Protein AF-A0A2H0IB34-F1 (afdb_monomer_lite)

Foldseek 3Di:
DDDPPPPPVPPPCPPCPDPLLVVQCVVQPDVVSLVVLLVLQVLQVVCVVVVHALVVSLVVVVVVCVVVVHPCSLNVDRSVVSQVSSQVVVVVGPSDDPPDDRDDHD

Sequence (106 aa):
MTGITMNKIERNSTIKISPGLKGLESYTGHDTFVYVLRSLYSLVFKSKELGENKLQLQRRIRNFEEKNNLPGFLSAASIDELLEELEDAQYFYPIRRREVNFPTFH

pLDDT: mean 79.25, std 18.53, range [35.0, 95.19]

Secondary structure (DSSP, 8-state):
------------------HHHHHHHHHH-HHHHHHHHHHHHHHHHHHHHTT--HHHHHHHHHHHHHHTT--SHHHHS-HHHHHHHHHHHHHHS-SS-TTPPPPP--

Radius of gyration: 16.03 Å; chains: 1; bounding box: 30×52×38 Å

Structure (mmCIF, N/CA/C/O backbone):
data_AF-A0A2H0IB34-F1
#
_entry.id   AF-A0A2H0IB34-F1
#
loop_
_atom_site.group_PDB
_atom_site.id
_atom_site.type_symbol
_atom_site.label_atom_id
_atom_site.label_alt_id
_atom_site.label_comp_id
_atom_site.label_asym_id
_atom_site.label_entity_id
_atom_site.label_seq_id
_atom_site.pdbx_PDB_ins_code
_atom_site.Cartn_x
_atom_site.Cartn_y
_atom_site.Cartn_z
_atom_site.occupancy
_atom_site.B_iso_or_equiv
_atom_site.auth_seq_id
_atom_site.auth_comp_id
_atom_site.auth_asym_id
_atom_site.auth_atom_id
_atom_site.pdbx_PDB_model_num
ATOM 1 N N . MET A 1 1 ? -18.763 39.866 -25.492 1.00 39.47 1 MET A N 1
ATOM 2 C CA . MET A 1 1 ? -18.554 38.404 -25.561 1.00 39.47 1 MET A CA 1
ATOM 3 C C . MET A 1 1 ? -17.259 38.085 -24.835 1.00 39.47 1 MET A C 1
ATOM 5 O O . MET A 1 1 ? -16.189 38.252 -25.399 1.00 39.47 1 MET A O 1
ATOM 9 N N . THR A 1 2 ? -17.341 37.747 -23.552 1.00 36.88 2 THR A N 1
ATOM 10 C CA . THR A 1 2 ? -16.189 37.340 -22.740 1.00 36.88 2 THR A CA 1
ATOM 11 C C . THR A 1 2 ? -15.914 35.863 -23.002 1.00 36.88 2 THR A C 1
ATOM 13 O O . THR A 1 2 ? -16.676 34.995 -22.584 1.00 36.88 2 THR A O 1
ATOM 16 N N . GLY A 1 3 ? -14.851 35.589 -23.760 1.00 37.91 3 GLY A N 1
ATOM 17 C CA . GLY A 1 3 ? -14.317 34.244 -23.929 1.00 37.91 3 GLY A CA 1
ATOM 18 C C . GLY A 1 3 ? -13.754 33.773 -22.596 1.00 37.91 3 GLY A C 1
ATOM 19 O O . GLY A 1 3 ? -12.827 34.375 -22.063 1.00 37.91 3 GLY A O 1
ATOM 20 N N . ILE A 1 4 ? -14.362 32.735 -22.034 1.00 46.22 4 ILE A N 1
ATOM 21 C CA . ILE A 1 4 ? -13.876 32.076 -20.830 1.00 46.22 4 ILE A CA 1
ATOM 22 C C . ILE A 1 4 ? -12.542 31.428 -21.194 1.00 46.22 4 ILE A C 1
ATOM 24 O O . ILE A 1 4 ? -12.492 30.470 -21.966 1.00 46.22 4 ILE A O 1
ATOM 28 N N . THR A 1 5 ? -11.459 31.984 -20.658 1.00 39.28 5 THR A N 1
ATOM 29 C CA . THR A 1 5 ? -10.129 31.389 -20.688 1.00 39.28 5 THR A CA 1
ATOM 30 C C . THR A 1 5 ? -10.225 30.014 -20.040 1.00 39.28 5 THR A C 1
ATOM 32 O O . THR A 1 5 ? -10.479 29.895 -18.842 1.00 39.28 5 THR A O 1
ATOM 35 N N . MET A 1 6 ? -10.064 28.961 -20.843 1.00 40.12 6 MET A N 1
ATOM 36 C CA . MET A 1 6 ? -9.820 27.617 -20.339 1.00 40.12 6 MET A CA 1
ATOM 37 C C . MET A 1 6 ? -8.571 27.685 -19.462 1.00 40.12 6 MET A C 1
ATOM 39 O O . MET A 1 6 ? -7.455 27.761 -19.975 1.00 40.12 6 MET A O 1
ATOM 43 N N . ASN A 1 7 ? -8.755 27.646 -18.142 1.00 36.44 7 ASN A N 1
ATOM 44 C CA . ASN A 1 7 ? -7.698 27.247 -17.226 1.00 36.44 7 ASN A CA 1
ATOM 45 C C . ASN A 1 7 ? -7.368 25.793 -17.559 1.00 36.44 7 ASN A C 1
ATOM 47 O O . ASN A 1 7 ? -7.954 24.849 -17.028 1.00 36.44 7 ASN A O 1
ATOM 51 N N . LYS A 1 8 ? -6.447 25.625 -18.506 1.00 38.22 8 LYS A N 1
ATOM 52 C CA . LYS A 1 8 ? -5.694 24.402 -18.704 1.00 38.22 8 LYS A CA 1
ATOM 53 C C . LYS A 1 8 ? -4.914 24.250 -17.407 1.00 38.22 8 LYS A C 1
ATOM 55 O O . LYS A 1 8 ? -3.898 24.905 -17.208 1.00 38.22 8 LYS A O 1
ATOM 60 N N . ILE A 1 9 ? -5.465 23.482 -16.470 1.00 43.00 9 ILE A N 1
ATOM 61 C CA . ILE A 1 9 ? -4.715 23.021 -15.310 1.00 43.00 9 ILE A CA 1
ATOM 62 C C . ILE A 1 9 ? -3.607 22.163 -15.916 1.00 43.00 9 ILE A C 1
ATOM 64 O O . ILE A 1 9 ? -3.804 20.985 -16.209 1.00 43.00 9 ILE A O 1
ATOM 68 N N . GLU A 1 10 ? -2.469 22.792 -16.199 1.00 35.25 10 GLU A N 1
ATOM 69 C CA . GLU A 1 10 ? -1.202 22.130 -16.441 1.00 35.25 10 GLU A CA 1
ATOM 70 C C . GLU A 1 10 ? -0.858 21.412 -15.141 1.00 35.25 10 GLU A C 1
ATOM 72 O O . GLU A 1 10 ? -0.130 21.908 -14.284 1.00 35.25 10 GLU A O 1
ATOM 77 N N . ARG A 1 11 ? -1.442 20.224 -14.961 1.00 41.56 11 ARG A N 1
ATOM 78 C CA . ARG A 1 11 ? -0.901 19.227 -14.052 1.00 41.56 11 ARG A CA 1
ATOM 79 C C . ARG A 1 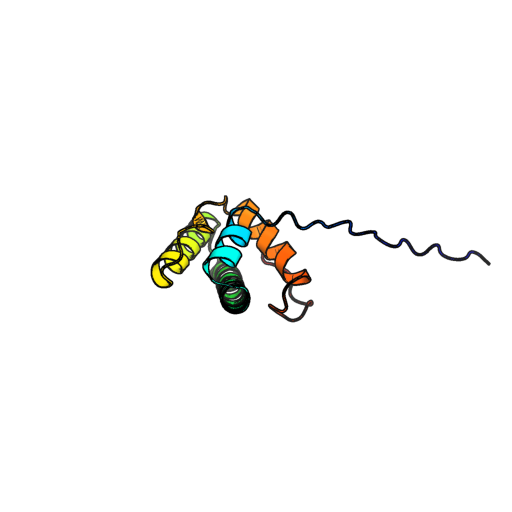11 ? 0.434 18.801 -14.653 1.00 41.56 11 ARG A C 1
ATOM 81 O O . ARG A 1 11 ? 0.534 17.779 -15.322 1.00 41.56 11 ARG A O 1
ATOM 88 N N . ASN A 1 12 ? 1.466 19.595 -14.384 1.00 35.00 12 ASN A N 1
ATOM 89 C CA . ASN A 1 12 ? 2.858 19.160 -14.323 1.00 35.00 12 ASN A CA 1
ATOM 90 C C . ASN A 1 12 ? 3.014 18.182 -13.142 1.00 35.00 12 ASN A C 1
ATOM 92 O O . ASN A 1 12 ? 3.820 18.368 -12.236 1.00 35.00 12 ASN A O 1
ATOM 96 N N . SER A 1 13 ? 2.177 17.146 -13.107 1.00 37.19 13 SER A N 1
ATOM 97 C CA . SER A 1 13 ? 2.251 16.056 -12.152 1.00 37.19 13 SER A CA 1
ATOM 98 C C . SER A 1 13 ? 3.291 15.086 -12.682 1.00 37.19 13 SER A C 1
ATOM 100 O O . SER A 1 13 ? 2.966 14.018 -13.198 1.00 37.19 13 SER A O 1
ATOM 102 N N . THR A 1 14 ? 4.561 15.484 -12.587 1.00 43.22 14 THR A N 1
ATOM 103 C CA . THR A 1 14 ? 5.638 14.509 -12.454 1.00 43.22 14 THR A CA 1
ATOM 104 C C . THR A 1 14 ? 5.337 13.795 -11.151 1.00 43.22 14 THR A C 1
ATOM 106 O O . THR A 1 14 ? 5.656 14.296 -10.075 1.00 43.22 14 THR A O 1
ATOM 109 N N . ILE A 1 15 ? 4.592 12.698 -11.254 1.00 50.31 15 ILE A N 1
ATOM 110 C CA . ILE A 1 15 ? 4.214 11.861 -10.124 1.00 50.31 15 ILE A CA 1
ATOM 111 C C . ILE A 1 15 ? 5.513 11.551 -9.410 1.00 50.31 15 ILE A C 1
ATOM 113 O O . ILE A 1 15 ? 6.412 10.919 -9.977 1.00 50.31 15 ILE A O 1
ATOM 117 N N . LYS A 1 16 ? 5.644 12.043 -8.186 1.00 54.03 16 LYS A N 1
ATOM 118 C CA . LYS A 1 16 ? 6.725 11.609 -7.322 1.00 54.03 16 LYS A CA 1
ATOM 119 C C . LYS A 1 16 ? 6.315 10.237 -6.813 1.00 54.03 16 LYS A C 1
ATOM 121 O O . LYS A 1 16 ? 5.799 10.110 -5.720 1.00 54.03 16 LYS A O 1
ATOM 126 N N . ILE A 1 17 ? 6.478 9.224 -7.659 1.00 56.22 17 ILE A N 1
ATOM 127 C CA . ILE A 1 17 ? 6.372 7.833 -7.232 1.00 56.22 17 ILE A CA 1
ATOM 128 C C . ILE A 1 17 ? 7.515 7.634 -6.232 1.00 56.22 17 ILE A C 1
ATOM 130 O O . ILE A 1 17 ? 8.674 7.864 -6.614 1.00 56.22 17 ILE A O 1
ATOM 134 N N . SER A 1 18 ? 7.225 7.259 -4.978 1.00 64.44 18 SER A N 1
ATOM 135 C CA . SER A 1 18 ? 8.276 6.996 -3.991 1.00 64.44 18 SER A CA 1
ATOM 136 C C . SER A 1 18 ? 9.287 6.011 -4.560 1.00 64.44 18 SER A C 1
ATOM 138 O O . SER A 1 18 ? 8.975 5.172 -5.420 1.00 64.44 18 SER A O 1
ATOM 140 N N . PRO A 1 19 ? 10.499 6.008 -3.988 1.00 70.81 19 PRO A N 1
ATOM 141 C CA . PRO A 1 19 ? 11.405 4.883 -4.137 1.00 70.81 19 PRO A CA 1
ATOM 142 C C . PRO A 1 19 ? 10.725 3.520 -3.901 1.00 70.81 19 PRO A C 1
ATOM 144 O O . PRO A 1 19 ? 11.113 2.552 -4.547 1.00 70.81 19 PRO A O 1
ATOM 147 N N . GLY A 1 20 ? 9.701 3.445 -3.036 1.00 77.62 20 GLY A N 1
ATOM 148 C CA . GLY A 1 20 ? 8.966 2.222 -2.713 1.00 77.62 20 GLY A CA 1
ATOM 149 C C . GLY A 1 20 ? 8.170 1.664 -3.896 1.00 77.62 20 GLY A C 1
ATOM 150 O O . GLY A 1 20 ? 8.457 0.566 -4.374 1.00 77.62 20 GLY A O 1
ATOM 151 N N . LEU A 1 21 ? 7.205 2.423 -4.427 1.00 83.81 21 LEU A N 1
ATOM 152 C CA . LEU A 1 21 ? 6.405 1.967 -5.574 1.00 83.81 21 LEU A CA 1
ATOM 153 C C . LEU A 1 21 ? 7.257 1.782 -6.838 1.00 83.81 21 LEU A C 1
ATOM 155 O O . LEU A 1 21 ? 7.077 0.802 -7.560 1.00 83.81 21 LEU A O 1
ATOM 159 N N . LYS A 1 22 ? 8.240 2.660 -7.073 1.00 83.19 22 LYS A N 1
ATOM 160 C CA . LYS A 1 22 ? 9.159 2.542 -8.215 1.00 83.19 22 LYS A CA 1
ATOM 161 C C . LYS A 1 22 ? 10.084 1.327 -8.093 1.00 83.19 22 LYS A C 1
ATOM 163 O O . LYS A 1 22 ? 10.346 0.642 -9.085 1.00 83.19 22 LYS A O 1
ATOM 168 N N . GLY A 1 23 ? 10.584 1.057 -6.887 1.00 84.56 23 GLY A N 1
ATOM 169 C CA . GLY A 1 23 ? 11.385 -0.129 -6.588 1.00 84.56 23 GLY A CA 1
ATOM 170 C C . GLY A 1 23 ? 10.581 -1.407 -6.806 1.00 84.56 23 GLY A C 1
ATOM 171 O O . GLY A 1 23 ? 11.063 -2.341 -7.445 1.00 84.56 23 GLY A O 1
ATOM 172 N N . LEU A 1 24 ? 9.320 -1.409 -6.368 1.00 88.62 24 LEU A N 1
ATOM 173 C CA . LEU A 1 24 ? 8.407 -2.528 -6.566 1.00 88.62 24 LEU A CA 1
ATOM 174 C C . LEU A 1 24 ? 8.092 -2.780 -8.044 1.00 88.62 24 LEU A C 1
ATOM 176 O O . LEU A 1 24 ? 8.143 -3.933 -8.478 1.00 88.62 24 LEU A O 1
ATOM 180 N N . GLU A 1 25 ? 7.801 -1.735 -8.821 1.00 89.75 25 GLU A N 1
ATOM 181 C CA . GLU A 1 25 ? 7.578 -1.865 -10.266 1.00 89.75 25 GLU A CA 1
ATOM 182 C C . GLU A 1 25 ? 8.819 -2.427 -10.968 1.00 89.75 25 GLU A C 1
ATOM 184 O O . GLU A 1 25 ? 8.719 -3.372 -11.749 1.00 89.75 25 GLU A O 1
ATOM 189 N N . SER A 1 26 ? 10.003 -1.914 -10.621 1.00 89.06 26 SER A N 1
ATOM 190 C CA . SER A 1 26 ? 11.275 -2.377 -11.190 1.00 89.06 26 S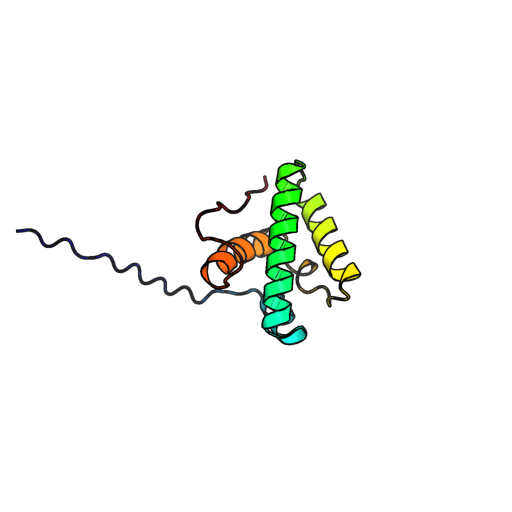ER A CA 1
ATOM 191 C C . SER A 1 26 ? 11.571 -3.844 -10.854 1.00 89.06 26 SER A C 1
ATOM 193 O O . SER A 1 26 ? 12.150 -4.555 -11.670 1.00 89.06 26 SER A O 1
ATOM 195 N N . TYR A 1 27 ? 11.179 -4.302 -9.661 1.00 92.12 27 TYR A N 1
ATOM 196 C CA . TYR A 1 27 ? 11.398 -5.676 -9.202 1.00 92.12 27 TYR A CA 1
ATOM 197 C C . TYR A 1 27 ? 10.398 -6.677 -9.792 1.00 92.12 27 TYR A C 1
ATOM 199 O O . TYR A 1 27 ? 10.778 -7.786 -10.156 1.00 92.12 27 TYR A O 1
ATOM 207 N N . THR A 1 28 ? 9.120 -6.304 -9.877 1.00 90.50 28 THR A N 1
ATOM 208 C CA . THR A 1 28 ? 8.036 -7.228 -10.261 1.00 90.50 28 THR A CA 1
ATOM 209 C C . THR A 1 28 ? 7.660 -7.176 -11.744 1.00 90.50 28 THR A C 1
ATOM 211 O O . THR A 1 28 ? 7.014 -8.102 -12.243 1.00 90.50 28 THR A O 1
ATOM 214 N N . GLY A 1 29 ? 8.062 -6.119 -12.454 1.00 91.81 29 GLY A N 1
ATOM 215 C CA . GLY A 1 29 ? 7.590 -5.816 -13.802 1.00 91.81 29 GLY A CA 1
ATOM 216 C C . GLY A 1 29 ? 6.188 -5.196 -13.805 1.00 91.81 29 GLY A C 1
ATOM 217 O O . GLY A 1 29 ? 5.401 -5.373 -12.874 1.00 91.81 29 GLY A O 1
ATOM 218 N N . HIS A 1 30 ? 5.864 -4.468 -14.876 1.00 88.19 30 HIS A N 1
ATOM 219 C CA . HIS A 1 30 ? 4.676 -3.609 -14.938 1.00 88.19 30 HIS A CA 1
ATOM 220 C C . HIS A 1 30 ? 3.344 -4.349 -14.704 1.00 88.19 30 HIS A C 1
ATOM 222 O O . HIS A 1 30 ? 2.527 -3.907 -13.899 1.00 88.19 30 HIS A O 1
ATOM 228 N N . ASP A 1 31 ? 3.116 -5.496 -15.350 1.00 88.06 31 ASP A N 1
ATOM 229 C CA . ASP A 1 31 ? 1.841 -6.222 -15.226 1.00 88.06 31 ASP A CA 1
ATOM 230 C C . ASP A 1 31 ? 1.602 -6.732 -13.796 1.00 88.06 31 ASP A C 1
ATOM 232 O O . ASP A 1 31 ? 0.518 -6.565 -13.224 1.00 88.06 31 ASP A O 1
ATOM 236 N N . THR A 1 32 ? 2.642 -7.307 -13.187 1.00 90.69 32 THR A N 1
ATOM 237 C CA . THR A 1 32 ? 2.616 -7.762 -11.792 1.00 90.69 32 THR A CA 1
ATOM 238 C C . THR A 1 32 ? 2.434 -6.584 -10.845 1.00 90.69 32 THR A C 1
ATOM 240 O O . THR A 1 32 ? 1.646 -6.661 -9.903 1.00 90.69 32 THR A O 1
ATOM 243 N N . PHE A 1 33 ? 3.105 -5.467 -11.113 1.00 91.12 33 PHE A N 1
ATOM 244 C CA . PHE A 1 33 ? 2.973 -4.242 -10.339 1.00 91.12 33 PHE A CA 1
ATOM 245 C C . PHE A 1 33 ? 1.533 -3.716 -10.336 1.00 91.12 33 PHE A C 1
ATOM 247 O O . PHE A 1 33 ? 0.983 -3.438 -9.268 1.00 91.12 33 PHE A O 1
ATOM 254 N N . VAL A 1 34 ? 0.865 -3.677 -11.493 1.00 89.19 34 VAL A N 1
ATOM 255 C CA . VAL A 1 34 ? -0.555 -3.294 -11.584 1.00 89.19 34 VAL A CA 1
ATOM 256 C C . VAL A 1 34 ? -1.442 -4.243 -10.767 1.00 89.19 34 VAL A C 1
ATOM 258 O O . VAL A 1 34 ? -2.382 -3.794 -10.102 1.00 89.19 34 VAL A O 1
ATOM 261 N N . TYR A 1 35 ? -1.151 -5.548 -10.758 1.00 89.69 35 TYR A N 1
ATOM 262 C CA . TYR A 1 35 ? -1.861 -6.512 -9.907 1.00 89.69 35 TYR A CA 1
ATOM 263 C C . TYR A 1 35 ? -1.631 -6.261 -8.407 1.00 89.69 35 TYR A C 1
ATOM 265 O O . TYR A 1 35 ? -2.580 -6.304 -7.612 1.00 89.69 35 TYR A O 1
ATOM 273 N N . VAL A 1 36 ? -0.392 -5.953 -8.013 1.00 90.94 36 VAL A N 1
ATOM 274 C CA . VAL A 1 36 ? -0.058 -5.597 -6.630 1.00 90.94 36 VAL A CA 1
ATOM 275 C C . VAL A 1 36 ? -0.799 -4.329 -6.213 1.00 90.94 36 VAL A C 1
ATOM 277 O O . VAL A 1 36 ? -1.451 -4.338 -5.169 1.00 90.94 36 VAL A O 1
ATOM 280 N N . LEU A 1 37 ? -0.813 -3.286 -7.047 1.00 90.69 37 LEU A N 1
ATOM 281 C CA . LEU A 1 37 ? -1.583 -2.069 -6.786 1.00 90.69 37 LEU A CA 1
ATOM 282 C C . LEU A 1 37 ? -3.069 -2.381 -6.581 1.00 90.69 37 LEU A C 1
ATOM 284 O O . LEU A 1 37 ? -3.644 -1.994 -5.568 1.00 90.69 37 LEU A O 1
ATOM 288 N N . ARG A 1 38 ? -3.702 -3.165 -7.461 1.00 89.31 38 ARG A N 1
ATOM 289 C CA . ARG A 1 38 ? -5.112 -3.576 -7.280 1.00 89.31 38 ARG A CA 1
ATOM 290 C C . ARG A 1 38 ? -5.355 -4.264 -5.936 1.00 89.31 38 ARG A C 1
ATOM 292 O O . ARG A 1 38 ? -6.361 -3.988 -5.272 1.00 89.31 38 ARG A O 1
ATOM 299 N N . SER A 1 39 ? -4.427 -5.124 -5.524 1.00 91.75 39 SER A N 1
ATOM 300 C CA . SER A 1 39 ? -4.483 -5.827 -4.241 1.00 91.75 39 SER A CA 1
ATOM 301 C C . SER A 1 39 ? -4.339 -4.870 -3.057 1.00 91.75 39 SER A C 1
ATOM 303 O O . SER A 1 39 ? -5.131 -4.949 -2.116 1.00 91.75 39 SER A O 1
ATOM 305 N N . LEU A 1 40 ? -3.405 -3.917 -3.129 1.00 91.19 40 LEU A N 1
ATOM 306 C CA . LEU A 1 40 ? -3.209 -2.888 -2.105 1.00 91.19 40 LEU A CA 1
ATOM 307 C C . LEU A 1 40 ? -4.437 -2.001 -1.950 1.00 91.19 40 LEU A C 1
ATOM 309 O O . LEU A 1 40 ? -4.895 -1.799 -0.832 1.00 91.19 40 LEU A O 1
ATOM 313 N N . TYR A 1 41 ? -5.050 -1.555 -3.046 1.00 90.56 41 TYR A N 1
ATOM 314 C CA . TYR A 1 41 ? -6.300 -0.797 -2.963 1.00 90.56 41 TYR A CA 1
ATOM 315 C C . TYR A 1 41 ? -7.398 -1.624 -2.312 1.00 90.56 41 TYR A C 1
ATOM 317 O O . TYR A 1 41 ? -8.090 -1.146 -1.419 1.00 90.56 41 TYR A O 1
ATOM 325 N N . SER A 1 42 ? -7.576 -2.887 -2.715 1.00 90.44 42 SER A N 1
ATOM 326 C CA . SER A 1 42 ? -8.556 -3.738 -2.035 1.00 90.44 42 SER A CA 1
ATOM 327 C C . SER A 1 42 ? -8.265 -3.866 -0.541 1.00 90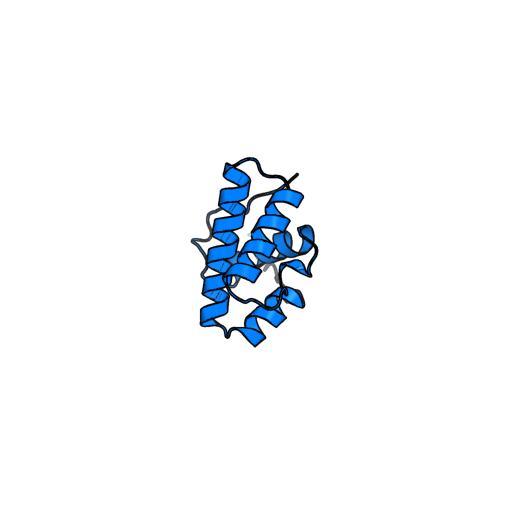.44 42 SER A C 1
ATOM 329 O O . SER A 1 42 ? -9.215 -3.946 0.236 1.00 90.44 42 SER A O 1
ATOM 331 N N . LEU A 1 43 ? -6.995 -3.914 -0.145 1.00 93.44 43 LEU A N 1
ATOM 332 C CA . LEU A 1 43 ? -6.581 -4.013 1.247 1.00 93.44 43 LEU A CA 1
ATOM 333 C C . LEU A 1 43 ? -6.905 -2.724 2.010 1.00 93.44 43 LEU A C 1
ATOM 335 O O . LEU A 1 43 ? -7.574 -2.810 3.034 1.00 93.44 43 LEU A O 1
ATOM 339 N N . VAL A 1 44 ? -6.531 -1.557 1.480 1.00 93.50 44 VAL A N 1
ATOM 340 C CA . VAL A 1 44 ? -6.801 -0.237 2.078 1.00 93.50 44 VAL A CA 1
ATOM 341 C C . VAL A 1 44 ? -8.303 -0.015 2.276 1.00 93.50 44 VAL A C 1
ATOM 343 O O . VAL A 1 44 ? -8.741 0.333 3.370 1.00 93.50 44 VAL A O 1
ATOM 346 N N . PHE A 1 45 ? -9.119 -0.288 1.253 1.00 91.75 45 PHE A N 1
ATOM 347 C CA . PHE A 1 45 ? -10.575 -0.140 1.352 1.00 91.75 45 PHE A CA 1
ATOM 348 C C . PHE A 1 45 ? -11.182 -1.076 2.406 1.00 91.75 45 PHE A C 1
ATOM 350 O O . PHE A 1 45 ? -11.949 -0.622 3.250 1.00 91.75 45 PHE A O 1
ATOM 357 N N . LYS A 1 46 ? -10.779 -2.354 2.426 1.00 93.62 46 LYS A N 1
ATOM 358 C CA . LYS A 1 46 ? -11.242 -3.309 3.446 1.00 93.62 46 LYS A CA 1
ATOM 359 C C . LYS A 1 46 ? -10.822 -2.898 4.855 1.00 93.62 46 LYS A C 1
ATOM 361 O O . LYS A 1 46 ? -11.607 -3.029 5.785 1.00 93.62 46 LYS A O 1
ATOM 366 N N . SER A 1 47 ? -9.598 -2.406 5.028 1.00 94.69 47 SER A N 1
ATOM 367 C CA . SER A 1 47 ? -9.126 -1.888 6.315 1.00 94.69 47 SER A CA 1
ATOM 368 C C . SER A 1 47 ? -9.994 -0.731 6.803 1.00 94.69 47 SER A C 1
ATOM 370 O O . SER A 1 47 ? -10.377 -0.708 7.972 1.00 94.69 47 SER A O 1
ATOM 372 N N . LYS A 1 48 ? -10.389 0.183 5.907 1.00 93.12 48 LYS A N 1
ATOM 373 C CA . LYS A 1 48 ? -11.307 1.269 6.261 1.00 93.12 48 LYS A CA 1
ATOM 374 C C . LYS A 1 48 ? -12.694 0.757 6.660 1.00 93.12 48 LYS A C 1
ATOM 376 O O . LYS A 1 48 ? -13.220 1.210 7.672 1.00 93.12 48 LYS A O 1
ATOM 381 N N . GLU A 1 49 ? -13.267 -0.179 5.902 1.00 92.31 49 GLU A N 1
ATOM 382 C CA . GLU A 1 49 ? -14.571 -0.799 6.208 1.00 92.31 49 GLU A CA 1
ATOM 383 C C . GLU A 1 49 ? -14.583 -1.492 7.578 1.00 92.31 49 GLU A C 1
ATOM 385 O O . GLU A 1 49 ? -15.594 -1.480 8.274 1.00 92.31 49 GLU A O 1
ATOM 390 N N . LEU A 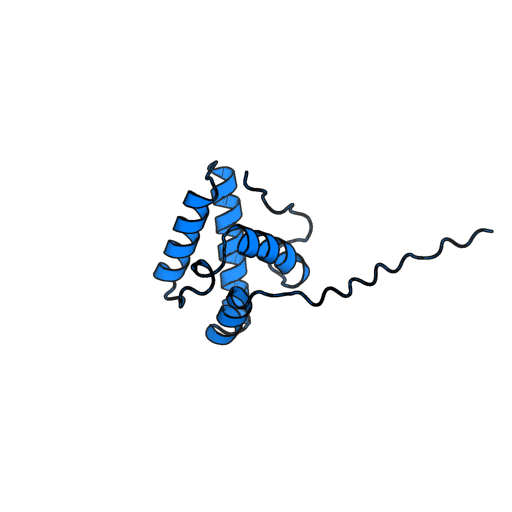1 50 ? -13.444 -2.055 7.988 1.00 94.44 50 LEU A N 1
ATOM 391 C CA . LEU A 1 50 ? -13.262 -2.706 9.286 1.00 94.44 50 LEU A CA 1
ATOM 392 C C . LEU A 1 50 ? -12.993 -1.725 10.441 1.00 94.44 50 LEU A C 1
ATOM 394 O O . LEU A 1 50 ? -12.861 -2.161 11.583 1.00 94.44 50 LEU A O 1
ATOM 398 N N . GLY A 1 51 ? -12.892 -0.421 10.167 1.00 93.12 51 GLY A N 1
ATOM 399 C CA . GLY A 1 51 ? -12.562 0.586 11.178 1.00 93.12 51 GLY A CA 1
ATOM 400 C C . GLY A 1 51 ? -11.116 0.509 11.675 1.00 93.12 51 GLY A C 1
ATOM 401 O O . GLY A 1 51 ? -10.832 0.921 12.798 1.00 93.12 51 GLY A O 1
ATOM 402 N N . GLU A 1 52 ? -10.200 -0.034 10.869 1.00 94.44 52 GLU A N 1
ATOM 403 C CA . GLU A 1 52 ? -8.787 -0.132 11.232 1.00 94.44 52 GLU A CA 1
ATOM 404 C C . GLU A 1 52 ? -8.094 1.238 11.200 1.00 94.44 52 GLU A C 1
ATOM 406 O O . GLU A 1 52 ? -8.360 2.082 10.340 1.00 94.44 52 GLU A O 1
ATOM 411 N N . ASN A 1 53 ? -7.151 1.439 12.120 1.00 93.94 53 ASN A N 1
ATOM 412 C CA . ASN A 1 53 ? -6.271 2.606 12.130 1.00 93.94 53 ASN A CA 1
ATOM 413 C C . ASN A 1 53 ? -5.009 2.391 11.273 1.00 93.94 53 ASN A C 1
ATOM 415 O O . ASN A 1 53 ? -4.729 1.290 10.786 1.00 93.94 53 ASN A O 1
ATOM 419 N N . LYS A 1 54 ? -4.201 3.448 11.126 1.00 93.19 54 LYS A N 1
ATOM 420 C CA . LYS A 1 54 ? -2.967 3.432 10.320 1.00 93.19 54 LYS A CA 1
ATOM 421 C C . LYS A 1 54 ? -1.976 2.340 10.740 1.00 93.19 54 LYS A C 1
ATOM 423 O O . LYS A 1 54 ? -1.384 1.690 9.882 1.00 93.19 54 LYS A O 1
ATOM 428 N N . LEU A 1 55 ? -1.827 2.081 12.043 1.00 93.25 55 LEU A N 1
ATOM 429 C CA . LEU A 1 55 ? -0.923 1.043 12.551 1.00 93.25 55 LEU A CA 1
ATOM 430 C C . LEU A 1 55 ? -1.389 -0.363 12.141 1.00 93.25 55 LEU A C 1
ATOM 432 O O . LEU A 1 55 ? -0.576 -1.209 11.765 1.00 93.25 55 LEU A O 1
ATOM 436 N N . GLN A 1 56 ? -2.695 -0.625 12.206 1.00 95.12 56 GLN A N 1
ATOM 437 C CA . GLN A 1 56 ? -3.280 -1.893 11.765 1.00 95.12 56 GLN A CA 1
ATOM 438 C C . GLN A 1 56 ? -3.146 -2.072 10.247 1.00 95.12 56 GLN A C 1
ATOM 440 O O . GLN A 1 56 ? -2.735 -3.146 9.798 1.00 95.12 56 GLN A O 1
ATOM 445 N N . LEU A 1 57 ? -3.388 -1.012 9.471 1.00 94.88 57 LEU A N 1
ATOM 446 C CA . LEU A 1 57 ? -3.183 -1.017 8.023 1.00 94.88 57 LEU A CA 1
ATOM 447 C C . LEU A 1 57 ? -1.720 -1.313 7.657 1.00 94.88 57 LEU A C 1
ATOM 449 O O . LEU A 1 57 ? -1.458 -2.194 6.838 1.00 94.88 57 LEU A O 1
ATOM 453 N N . GLN A 1 58 ? -0.760 -0.648 8.306 1.00 94.06 58 GLN A N 1
ATOM 454 C CA . GLN A 1 58 ? 0.670 -0.872 8.073 1.00 94.06 58 GLN A CA 1
ATOM 455 C C . GLN A 1 58 ? 1.066 -2.333 8.333 1.00 94.06 58 GLN A C 1
ATOM 457 O O . GLN A 1 58 ? 1.800 -2.932 7.544 1.00 94.06 58 GLN A O 1
ATOM 462 N N . ARG A 1 59 ? 0.535 -2.949 9.400 1.00 94.75 59 ARG A N 1
ATOM 463 C CA . ARG A 1 59 ? 0.746 -4.382 9.678 1.00 94.75 59 ARG A CA 1
ATOM 464 C C . ARG A 1 59 ? 0.185 -5.266 8.567 1.00 94.75 59 ARG A C 1
ATOM 466 O O . ARG A 1 59 ? 0.833 -6.230 8.175 1.00 94.75 59 ARG A O 1
ATOM 473 N N . ARG A 1 60 ? -0.996 -4.948 8.031 1.00 94.62 60 ARG A N 1
ATOM 474 C CA . ARG A 1 60 ? -1.584 -5.709 6.917 1.00 94.62 60 ARG A CA 1
ATOM 475 C C . ARG A 1 60 ? -0.786 -5.572 5.628 1.00 94.62 60 ARG A C 1
ATOM 477 O O . ARG A 1 60 ? -0.661 -6.564 4.920 1.00 94.62 60 ARG A O 1
ATOM 484 N N . ILE A 1 61 ? -0.243 -4.391 5.344 1.00 93.88 61 ILE A N 1
ATOM 485 C CA . ILE A 1 61 ? 0.620 -4.160 4.178 1.00 93.88 61 ILE A CA 1
ATOM 486 C C . ILE A 1 61 ? 1.922 -4.952 4.314 1.00 93.88 61 ILE A C 1
ATOM 488 O O . ILE A 1 61 ? 2.284 -5.665 3.384 1.00 93.88 61 ILE A O 1
ATOM 492 N N . ARG A 1 62 ? 2.560 -4.943 5.491 1.00 94.38 62 ARG A N 1
ATOM 493 C CA . ARG A 1 62 ? 3.735 -5.791 5.755 1.00 94.38 62 ARG A CA 1
ATOM 494 C C . ARG A 1 62 ? 3.422 -7.278 5.558 1.00 94.38 62 ARG A C 1
ATOM 496 O O . ARG A 1 62 ? 4.120 -7.960 4.820 1.00 94.38 62 ARG A O 1
ATOM 503 N N . ASN A 1 63 ? 2.318 -7.758 6.133 1.00 95.19 63 ASN A N 1
ATOM 504 C CA . ASN A 1 63 ? 1.881 -9.147 5.959 1.00 95.19 63 ASN A CA 1
ATOM 505 C C . ASN A 1 63 ? 1.568 -9.482 4.491 1.00 95.19 63 ASN A C 1
ATOM 507 O O . ASN A 1 63 ? 1.730 -10.623 4.065 1.00 95.19 63 ASN A O 1
ATOM 511 N N . PHE A 1 64 ? 1.055 -8.517 3.725 1.00 94.69 64 PHE A N 1
ATOM 512 C CA . PHE A 1 64 ? 0.832 -8.673 2.294 1.00 94.69 64 PHE A CA 1
ATOM 513 C C . PHE A 1 64 ? 2.161 -8.833 1.551 1.00 94.69 64 PHE A C 1
ATOM 515 O O . PHE A 1 64 ? 2.267 -9.738 0.726 1.00 94.69 64 PHE A O 1
ATOM 522 N N . GLU A 1 65 ? 3.174 -8.024 1.863 1.00 93.06 65 GLU A N 1
ATOM 523 C CA . GLU A 1 65 ? 4.501 -8.163 1.260 1.00 93.06 65 GLU A CA 1
ATOM 524 C C . GLU A 1 65 ? 5.130 -9.520 1.568 1.00 93.06 65 GLU A C 1
ATOM 526 O O . GLU A 1 65 ? 5.524 -10.225 0.642 1.00 93.06 65 GLU A O 1
ATOM 531 N N . GLU A 1 66 ? 5.125 -9.934 2.835 1.00 93.69 66 GLU A N 1
ATOM 532 C CA . GLU A 1 66 ? 5.664 -11.231 3.264 1.00 93.69 66 GLU A CA 1
ATOM 533 C C . GLU A 1 66 ? 4.981 -12.400 2.541 1.00 93.69 66 GLU A C 1
ATOM 535 O O . GLU A 1 66 ? 5.648 -13.270 1.984 1.00 93.69 66 GLU A O 1
ATOM 540 N N . LYS A 1 67 ? 3.643 -12.400 2.471 1.00 93.81 67 LYS A N 1
ATOM 541 C CA . LYS A 1 67 ? 2.876 -13.467 1.803 1.00 93.81 67 LYS A CA 1
ATOM 542 C C . LYS A 1 67 ? 3.131 -13.562 0.303 1.00 93.81 67 LYS A C 1
ATOM 544 O O . LYS A 1 67 ? 2.954 -14.636 -0.266 1.00 93.81 67 LYS A O 1
ATOM 549 N N . ASN A 1 68 ? 3.491 -12.451 -0.333 1.00 89.31 68 ASN A N 1
ATOM 550 C CA . ASN A 1 68 ? 3.757 -12.390 -1.768 1.00 89.31 68 ASN A CA 1
ATOM 551 C C . ASN A 1 68 ? 5.263 -12.403 -2.086 1.00 89.31 68 ASN A C 1
ATOM 553 O O . ASN A 1 68 ? 5.626 -12.205 -3.241 1.00 89.31 68 ASN A O 1
ATOM 557 N N . ASN A 1 69 ? 6.129 -12.647 -1.091 1.00 90.31 69 ASN A N 1
ATOM 558 C CA . ASN A 1 69 ? 7.590 -12.597 -1.217 1.00 90.31 69 ASN A CA 1
ATOM 559 C C . ASN A 1 69 ? 8.097 -11.275 -1.827 1.00 90.31 69 ASN A C 1
ATOM 561 O O . ASN A 1 69 ? 9.035 -11.263 -2.623 1.00 90.31 69 ASN A O 1
ATOM 565 N N . LEU A 1 70 ? 7.456 -10.158 -1.475 1.00 90.62 70 LEU A N 1
ATOM 566 C CA . LEU A 1 70 ? 7.882 -8.831 -1.905 1.00 90.62 70 LEU A CA 1
ATOM 567 C C . LEU A 1 70 ? 9.015 -8.323 -0.999 1.00 90.62 70 LEU A C 1
ATOM 569 O O . LEU A 1 70 ? 9.015 -8.596 0.201 1.00 90.62 70 LEU A O 1
ATOM 573 N N . PRO A 1 71 ? 9.965 -7.542 -1.535 1.00 86.88 71 PRO A N 1
ATOM 574 C CA . PRO A 1 71 ? 11.196 -7.157 -0.836 1.00 86.88 71 PRO A CA 1
ATOM 575 C C . PRO A 1 71 ? 11.018 -6.019 0.190 1.00 86.88 71 PRO A C 1
ATOM 577 O O . PRO A 1 71 ? 11.988 -5.353 0.544 1.00 86.88 71 PRO A O 1
ATOM 580 N N . GLY A 1 72 ? 9.798 -5.777 0.678 1.00 88.38 72 GLY A N 1
ATOM 581 C CA . GLY A 1 72 ? 9.539 -4.799 1.740 1.00 88.38 72 GLY A CA 1
ATOM 582 C C . GLY A 1 72 ? 9.486 -3.336 1.283 1.00 88.38 72 GLY A C 1
ATOM 583 O O . GLY A 1 72 ? 9.512 -2.439 2.122 1.00 88.38 72 GLY A O 1
ATOM 584 N N . PHE A 1 73 ? 9.441 -3.065 -0.026 1.00 87.19 73 PHE A N 1
ATOM 585 C CA . PHE A 1 73 ? 9.430 -1.700 -0.561 1.00 87.19 73 PHE A CA 1
ATOM 586 C C . PHE A 1 73 ? 8.239 -0.861 -0.082 1.00 87.19 73 PHE A C 1
ATOM 588 O O . PHE A 1 73 ? 8.376 0.349 0.078 1.00 87.19 73 PHE A O 1
ATOM 595 N N . LEU A 1 74 ? 7.081 -1.484 0.145 1.00 87.56 74 LEU A N 1
ATOM 596 C CA . LEU A 1 74 ? 5.863 -0.790 0.563 1.00 87.56 74 LEU A CA 1
ATOM 597 C C . LEU A 1 74 ? 5.903 -0.463 2.054 1.00 87.56 74 LEU A C 1
ATOM 599 O O . LEU A 1 74 ? 5.548 0.639 2.456 1.00 87.56 74 LEU A O 1
ATOM 603 N N . SER A 1 75 ? 6.345 -1.410 2.883 1.00 85.62 75 SER A N 1
ATOM 604 C CA . SER A 1 75 ? 6.446 -1.219 4.333 1.00 85.62 75 SER A CA 1
ATOM 605 C C . SER A 1 75 ? 7.664 -0.404 4.773 1.00 85.62 75 SER A C 1
ATOM 607 O O . SER A 1 75 ? 7.719 -0.006 5.940 1.00 85.62 75 SER A O 1
ATOM 609 N N . ALA A 1 76 ? 8.608 -0.140 3.863 1.00 86.31 76 ALA A N 1
ATOM 610 C CA . ALA A 1 76 ? 9.727 0.776 4.073 1.00 86.31 76 ALA A CA 1
ATOM 611 C C . ALA A 1 76 ? 9.321 2.260 4.003 1.00 86.31 76 ALA A C 1
ATOM 613 O O . ALA A 1 76 ? 9.969 3.086 4.645 1.00 86.31 76 ALA A O 1
ATOM 614 N N . ALA A 1 77 ? 8.271 2.601 3.248 1.00 85.62 77 ALA A N 1
ATOM 615 C CA . ALA A 1 77 ? 7.710 3.952 3.219 1.00 85.62 77 ALA A CA 1
ATOM 616 C C . ALA A 1 77 ? 6.866 4.226 4.475 1.00 85.62 77 ALA A C 1
ATOM 618 O O . ALA A 1 77 ? 6.323 3.300 5.095 1.00 85.62 77 ALA A O 1
ATOM 619 N N . SER A 1 78 ? 6.723 5.501 4.855 1.00 88.81 78 SER A N 1
ATOM 620 C CA . SER A 1 78 ? 5.733 5.840 5.876 1.00 88.81 78 SER A CA 1
ATOM 621 C C . SER A 1 78 ? 4.326 5.539 5.350 1.00 88.81 78 SER A C 1
ATOM 623 O O . SER A 1 78 ? 4.053 5.618 4.152 1.00 88.81 78 SER A O 1
ATOM 625 N N . ILE A 1 79 ? 3.411 5.165 6.247 1.00 90.19 79 ILE A N 1
ATOM 626 C CA . ILE A 1 79 ? 2.044 4.816 5.841 1.00 90.19 79 ILE A CA 1
ATOM 627 C C . ILE A 1 79 ? 1.307 6.005 5.216 1.00 90.19 79 ILE A C 1
ATOM 629 O O . ILE A 1 79 ? 0.465 5.803 4.350 1.00 90.19 79 ILE A O 1
ATOM 633 N N . ASP A 1 80 ? 1.640 7.226 5.634 1.00 90.00 80 ASP A N 1
ATOM 634 C CA . ASP A 1 80 ? 1.051 8.449 5.098 1.00 90.00 80 ASP A CA 1
ATOM 635 C C . ASP A 1 80 ? 1.520 8.711 3.664 1.00 90.00 80 ASP A C 1
ATOM 637 O O . ASP A 1 80 ? 0.678 8.873 2.784 1.00 90.00 80 ASP A O 1
ATOM 641 N N . GLU A 1 81 ? 2.832 8.636 3.406 1.00 88.06 81 GLU A N 1
ATOM 642 C CA . GLU A 1 81 ? 3.387 8.740 2.046 1.00 88.06 81 GLU A CA 1
ATOM 643 C C . GLU A 1 81 ? 2.810 7.653 1.130 1.00 88.06 81 GLU A C 1
ATOM 645 O O . GLU A 1 81 ? 2.388 7.929 0.011 1.00 88.06 81 GLU A O 1
ATOM 650 N N . LEU A 1 82 ? 2.720 6.411 1.617 1.00 89.12 82 LEU A N 1
ATOM 651 C CA . LEU A 1 82 ? 2.160 5.313 0.834 1.00 89.12 82 LEU A CA 1
ATOM 652 C C . LEU A 1 82 ? 0.679 5.539 0.492 1.00 89.12 82 LEU A C 1
ATOM 654 O O . LEU A 1 82 ? 0.247 5.190 -0.605 1.00 89.12 82 LEU A O 1
ATOM 658 N N . LEU A 1 83 ? -0.116 6.086 1.415 1.00 90.94 83 LEU A N 1
ATOM 659 C CA . LEU A 1 83 ? -1.528 6.382 1.166 1.00 90.94 83 LEU A CA 1
ATOM 660 C C . LEU A 1 83 ? -1.705 7.519 0.157 1.00 90.94 83 LEU A C 1
ATOM 662 O O . LEU A 1 83 ? -2.545 7.382 -0.727 1.00 90.94 83 LEU A O 1
ATOM 666 N N . GLU A 1 84 ? -0.914 8.588 0.260 1.00 87.62 84 GLU A N 1
ATOM 667 C CA . GLU A 1 84 ? -0.912 9.695 -0.708 1.00 87.62 84 GLU A CA 1
ATOM 668 C C . GLU A 1 84 ? -0.558 9.193 -2.115 1.00 87.62 84 GLU A C 1
ATOM 670 O O . GLU A 1 84 ? -1.241 9.482 -3.095 1.00 87.62 84 GLU A O 1
ATOM 675 N N . GLU A 1 85 ? 0.448 8.330 -2.225 1.00 84.88 85 GLU A N 1
ATOM 676 C CA . GLU A 1 85 ? 0.857 7.784 -3.517 1.00 84.88 85 GLU A CA 1
ATOM 677 C C . GLU A 1 85 ? -0.129 6.785 -4.100 1.00 84.88 85 GLU A C 1
ATOM 679 O O . GLU A 1 85 ? -0.330 6.739 -5.315 1.00 84.88 85 GLU A O 1
ATOM 684 N N . LEU A 1 86 ? -0.748 5.966 -3.251 1.00 87.94 86 LEU A N 1
ATOM 685 C CA . LEU A 1 86 ? -1.852 5.126 -3.684 1.00 87.94 86 LEU A CA 1
ATOM 686 C C . LEU A 1 86 ? -3.042 5.996 -4.096 1.00 87.94 86 LEU A C 1
ATOM 688 O O . LEU A 1 86 ? -3.723 5.645 -5.049 1.00 87.94 86 LEU A O 1
ATOM 692 N N . GLU A 1 87 ? -3.299 7.140 -3.474 1.00 86.88 87 GLU A N 1
ATOM 693 C CA . GLU A 1 87 ? -4.314 8.062 -3.981 1.00 86.88 87 GLU A CA 1
ATOM 694 C C . GLU A 1 87 ? -3.946 8.584 -5.379 1.00 86.88 87 GLU A C 1
ATOM 696 O O . GLU A 1 87 ? -4.775 8.530 -6.287 1.00 86.88 87 GLU A O 1
ATOM 701 N N . ASP A 1 88 ? -2.700 8.990 -5.606 1.00 83.06 88 ASP A N 1
ATOM 702 C CA . ASP A 1 88 ? -2.247 9.481 -6.910 1.00 83.06 88 ASP A CA 1
ATOM 703 C C . ASP A 1 88 ? -2.248 8.395 -7.995 1.00 83.06 88 ASP A C 1
ATOM 705 O O . ASP A 1 88 ? -2.713 8.620 -9.118 1.00 83.06 88 ASP A O 1
ATOM 709 N N . ALA A 1 89 ? -1.785 7.185 -7.670 1.00 82.00 89 ALA A N 1
ATOM 710 C CA . ALA A 1 89 ? -1.655 6.064 -8.601 1.00 82.00 89 ALA A CA 1
ATOM 711 C C . ALA A 1 89 ? -2.977 5.712 -9.313 1.00 82.00 89 ALA A C 1
ATOM 713 O O . ALA A 1 89 ? -2.957 5.182 -10.429 1.00 82.00 89 ALA A O 1
ATOM 714 N N . GLN A 1 90 ? -4.129 6.063 -8.733 1.00 80.06 90 GLN A N 1
ATOM 715 C CA . GLN A 1 90 ? -5.446 5.724 -9.282 1.00 80.06 90 GLN A CA 1
ATOM 716 C C . GLN A 1 90 ? -5.731 6.462 -10.593 1.00 80.06 90 GLN A C 1
ATOM 718 O O . GLN A 1 90 ? -6.546 6.015 -11.401 1.00 80.06 90 GLN A O 1
ATOM 723 N N . TYR A 1 91 ? -5.066 7.601 -10.800 1.00 77.44 91 TYR A N 1
ATOM 724 C CA . TYR A 1 91 ? -5.219 8.425 -11.995 1.00 77.44 91 TYR A CA 1
ATOM 725 C C . TYR A 1 91 ? -4.341 7.947 -13.153 1.00 77.44 91 TYR A C 1
ATOM 727 O O . TYR A 1 91 ? -4.656 8.235 -14.311 1.00 77.44 91 TYR A O 1
ATOM 735 N N . PHE A 1 92 ? -3.268 7.216 -12.849 1.00 77.31 92 PHE A N 1
ATOM 736 C CA . PHE A 1 92 ? -2.230 6.836 -13.810 1.00 77.31 92 PHE A CA 1
ATOM 737 C C . PHE A 1 92 ? -2.320 5.380 -14.237 1.00 77.31 92 PHE A C 1
ATOM 739 O O . PHE A 1 92 ? -2.038 5.060 -15.390 1.00 77.31 92 PHE A O 1
ATOM 746 N N . TYR A 1 93 ? -2.767 4.509 -13.339 1.00 76.44 93 TYR A N 1
ATOM 747 C CA . TYR A 1 93 ? -2.894 3.088 -13.612 1.00 76.44 93 TYR A CA 1
ATOM 748 C C . TYR A 1 93 ? -4.375 2.692 -13.702 1.00 76.44 93 TYR A C 1
ATOM 750 O O . TYR A 1 93 ? -5.205 3.188 -12.936 1.00 76.44 93 TYR A O 1
ATOM 758 N N . PRO A 1 94 ? -4.745 1.756 -14.596 1.00 71.31 94 PRO A N 1
ATOM 759 C CA . PRO A 1 94 ? -6.114 1.258 -14.733 1.00 71.31 94 PRO A CA 1
ATOM 760 C C . PRO A 1 94 ? -6.466 0.285 -13.590 1.00 71.31 94 PRO A C 1
ATOM 762 O O . PRO A 1 94 ? -6.683 -0.917 -13.790 1.00 71.31 94 PRO A O 1
ATOM 765 N N . ILE A 1 95 ? -6.481 0.799 -12.359 1.00 71.56 95 ILE A N 1
ATOM 766 C CA . ILE A 1 95 ? -6.695 0.029 -11.128 1.00 71.56 95 ILE A CA 1
ATOM 767 C C . ILE A 1 95 ? -8.200 -0.069 -10.825 1.00 71.56 95 ILE A C 1
ATOM 769 O O . ILE A 1 95 ? -8.652 -1.139 -10.416 1.00 71.56 95 ILE A O 1
ATOM 773 N N . ARG A 1 96 ? -8.989 1.001 -11.067 1.00 63.22 96 ARG A N 1
ATOM 774 C CA . ARG A 1 96 ? -10.461 1.075 -10.877 1.00 63.22 96 ARG A CA 1
ATOM 775 C C . ARG A 1 96 ? -11.137 2.108 -11.801 1.00 63.22 96 ARG A C 1
ATOM 777 O O . ARG A 1 96 ? -10.464 2.914 -12.438 1.00 63.22 96 ARG A O 1
ATOM 784 N N . ARG A 1 97 ? -12.483 2.104 -11.861 1.00 59.12 97 ARG A N 1
ATOM 785 C CA . ARG A 1 97 ? -13.270 3.226 -12.419 1.00 59.12 97 ARG A CA 1
ATOM 786 C C . ARG A 1 97 ? -12.988 4.481 -11.583 1.00 59.12 97 ARG A C 1
ATOM 788 O O . ARG A 1 97 ? -13.038 4.399 -10.361 1.00 59.12 97 ARG A O 1
ATOM 795 N N . ARG A 1 98 ? -12.732 5.615 -12.243 1.00 58.34 98 ARG A N 1
ATOM 796 C CA . ARG A 1 98 ? -12.305 6.916 -11.671 1.00 58.34 98 ARG A CA 1
ATOM 797 C C . ARG A 1 98 ? -13.241 7.536 -10.610 1.00 58.34 98 ARG A C 1
ATOM 799 O O . ARG A 1 98 ? -12.986 8.643 -10.164 1.00 58.34 98 ARG A O 1
ATOM 806 N N . GLU A 1 99 ? -14.332 6.871 -10.248 1.00 55.28 99 GLU A N 1
ATOM 807 C CA . GLU A 1 99 ? -15.452 7.435 -9.485 1.00 55.28 99 GLU A CA 1
ATOM 808 C C . GLU A 1 99 ? -15.394 7.137 -7.976 1.00 55.28 99 GLU A C 1
ATOM 810 O O . GLU A 1 99 ? -16.250 7.605 -7.231 1.00 55.28 99 GLU A O 1
ATOM 815 N N . VAL A 1 100 ? -14.425 6.345 -7.501 1.00 68.94 100 VAL A N 1
ATOM 816 C CA . VAL A 1 100 ? -14.355 5.942 -6.087 1.00 68.94 100 VAL A CA 1
ATOM 817 C C . VAL A 1 100 ? -13.383 6.838 -5.322 1.00 68.94 100 VAL A C 1
ATOM 819 O O . VAL A 1 100 ? -12.188 6.807 -5.594 1.00 68.94 100 VAL A O 1
ATOM 822 N N . ASN A 1 101 ? -13.879 7.577 -4.327 1.00 79.69 101 ASN A N 1
ATOM 823 C CA . ASN A 1 101 ?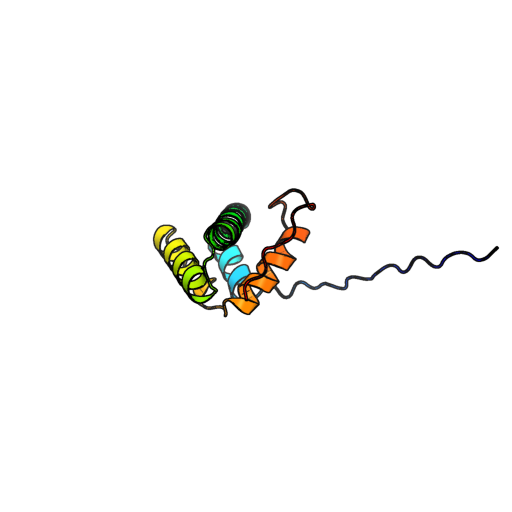 -13.035 8.372 -3.426 1.00 79.69 101 ASN A CA 1
ATOM 824 C C . ASN A 1 101 ? -12.064 7.471 -2.642 1.00 79.69 101 ASN A C 1
ATOM 826 O O . ASN A 1 101 ? -12.475 6.442 -2.093 1.00 79.69 101 ASN A O 1
ATOM 830 N N . PHE A 1 102 ? -10.786 7.856 -2.575 1.00 84.00 102 PHE A N 1
ATOM 831 C CA . PHE A 1 102 ? -9.768 7.097 -1.849 1.00 84.00 102 PHE A CA 1
ATOM 832 C C . PHE A 1 102 ? -9.979 7.209 -0.321 1.00 84.00 102 PHE A C 1
ATOM 834 O O . PHE A 1 102 ? -10.353 8.281 0.162 1.00 84.00 102 PHE A O 1
ATOM 841 N N . PRO A 1 103 ? -9.798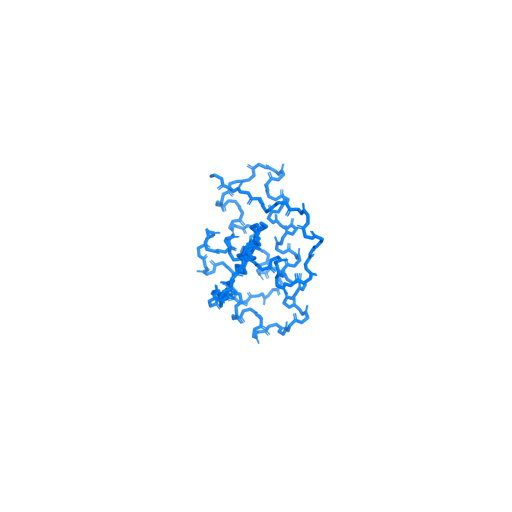 6.133 0.472 1.00 83.69 103 PRO A N 1
ATOM 842 C CA . PRO A 1 103 ? -10.132 6.159 1.892 1.00 83.69 103 PRO A CA 1
ATOM 843 C C . PRO A 1 103 ? -9.154 7.004 2.710 1.00 83.69 103 PRO A C 1
ATOM 845 O O . PRO A 1 103 ? -7.950 6.765 2.695 1.00 83.69 103 PRO A O 1
ATOM 848 N N . THR A 1 104 ? -9.683 7.920 3.519 1.00 83.75 104 THR A N 1
ATOM 849 C CA . THR A 1 104 ? -8.885 8.708 4.468 1.00 83.75 104 THR A CA 1
ATOM 850 C C . THR A 1 104 ? -8.809 8.015 5.831 1.00 83.75 104 THR A C 1
ATOM 852 O O . THR A 1 104 ? -9.832 7.591 6.387 1.00 83.75 104 THR A O 1
ATOM 855 N N . PHE A 1 105 ? -7.608 7.917 6.402 1.00 82.19 105 PHE A N 1
ATOM 856 C CA . PHE A 1 105 ? -7.365 7.386 7.748 1.00 82.19 105 PHE A CA 1
ATOM 857 C C . PHE A 1 105 ? -7.029 8.536 8.704 1.00 82.19 105 PHE A C 1
ATOM 859 O O . PHE A 1 105 ? -6.190 9.374 8.377 1.00 82.19 105 PHE A O 1
ATOM 866 N N . HIS A 1 106 ? -7.685 8.563 9.867 1.00 65.56 106 HIS A N 1
ATOM 867 C CA . HIS A 1 106 ? -7.397 9.496 10.960 1.00 65.56 106 HIS A CA 1
ATOM 868 C C . HIS A 1 106 ? -6.464 8.840 11.975 1.00 65.56 106 HIS A C 1
ATOM 870 O O . HIS A 1 106 ? -6.634 7.621 12.218 1.00 65.56 106 HIS A O 1
#